Protein AF-A0A6C0KTU3-F1 (afdb_monomer_lite)

Secondary structure (DSSP, 8-state):
---TTHHHHHHHHHHHHHHHHHHHHHHHHHHHTTSTTHHHIIIIIHHHHHHHHHHHHHHHHHHHHHSS--HHHHHHHHHHHHHHHHHHHHHHHSHHHHHHHHHHHHHHHHSS--EE-SS-----HHHHHH--TTS--EE-HHHHHHH-HHHHHHHHHHHHHHHHHHHHHHHHHHHT--

Sequence (178 aa):
MSNPDSSVDGLYAAFPSAIFIFIIVIALFQVMSSHASFKWVLWIGVPLFGFLAAIAMNIASQYTACGGITFGKAMLGGVPSLLAAWIGLGIASFETCRIPIATVFAPLFIGKTVDVTRNESNMAINSVRNSKACCTPKLILEDIEANVPMVKGLGYGFYLLFAMLFGGLVGTGIAVVC

Foldseek 3Di:
DDDPVLLVLLLVLLQVLLVVLLVVLLVLLVPPVPPPCSVVCQQPVSLVSLLVSLLVSLQVLQCVQVVDGDSVLSSQLSVQLSVLLNVLLVLLVDVVQLQVLLQVCVCVVLVDRAREDQDDDPDQSVNVVPDDPPDRHYDHPVNSCVVPVSSSSNSSSVSSSVSSSVSSSSSSSRSNDD

Structure (mmCIF, N/CA/C/O backbone):
data_AF-A0A6C0KTU3-F1
#
_entry.id   AF-A0A6C0KTU3-F1
#
loop_
_atom_site.group_PDB
_atom_site.id
_atom_site.type_symbol
_atom_site.label_atom_id
_atom_site.label_alt_id
_atom_site.label_comp_id
_atom_site.label_asym_id
_atom_site.label_entity_id
_atom_site.label_seq_id
_atom_site.pdbx_PDB_ins_code
_atom_site.Cartn_x
_atom_site.Cartn_y
_atom_site.Cartn_z
_atom_site.occupancy
_atom_site.B_iso_or_equiv
_atom_site.auth_seq_id
_atom_site.auth_comp_id
_atom_site.auth_asym_id
_atom_site.auth_atom_id
_atom_site.pdbx_PDB_model_num
ATOM 1 N N . MET A 1 1 ? 18.630 -12.003 -18.162 1.00 35.88 1 MET A N 1
ATOM 2 C CA . MET A 1 1 ? 18.921 -12.369 -16.760 1.00 35.88 1 MET A CA 1
ATOM 3 C C . MET A 1 1 ? 18.909 -11.078 -15.962 1.00 35.88 1 MET A C 1
ATOM 5 O O . MET A 1 1 ? 19.668 -10.185 -16.306 1.00 35.88 1 MET A O 1
ATOM 9 N N . SER A 1 2 ? 17.985 -10.923 -15.014 1.00 40.66 2 SER A N 1
ATOM 10 C CA . SER A 1 2 ? 17.897 -9.744 -14.142 1.00 40.66 2 SER A CA 1
ATOM 11 C C . SER A 1 2 ? 19.143 -9.675 -13.259 1.00 40.66 2 SER A C 1
ATOM 13 O O . SER A 1 2 ? 19.441 -10.644 -12.561 1.00 40.66 2 SER A O 1
ATOM 15 N N . ASN A 1 3 ? 19.878 -8.563 -13.317 1.00 45.19 3 ASN A N 1
ATOM 16 C CA . ASN A 1 3 ? 21.041 -8.340 -12.461 1.00 45.19 3 ASN A CA 1
ATOM 17 C C . ASN A 1 3 ? 20.600 -8.414 -10.984 1.00 45.19 3 ASN A C 1
ATOM 19 O O . ASN A 1 3 ? 19.596 -7.781 -10.639 1.00 45.19 3 ASN A O 1
ATOM 23 N N . PRO A 1 4 ? 21.305 -9.158 -10.113 1.00 44.78 4 PRO A N 1
ATOM 24 C CA . PRO A 1 4 ? 20.945 -9.304 -8.699 1.00 44.78 4 PRO A CA 1
ATOM 25 C C . PRO A 1 4 ? 20.944 -7.972 -7.924 1.00 44.78 4 PRO A C 1
ATOM 27 O O . PRO A 1 4 ? 20.301 -7.884 -6.883 1.00 44.78 4 PRO A O 1
ATOM 30 N N . ASP A 1 5 ? 21.556 -6.917 -8.468 1.00 49.72 5 ASP A N 1
ATOM 31 C CA . ASP A 1 5 ? 21.556 -5.567 -7.884 1.00 49.72 5 ASP A CA 1
ATOM 32 C C . ASP A 1 5 ? 20.211 -4.824 -8.049 1.00 49.72 5 ASP A C 1
ATOM 34 O O . ASP A 1 5 ? 19.900 -3.900 -7.300 1.00 49.72 5 ASP A O 1
ATOM 38 N N . SER A 1 6 ? 19.344 -5.272 -8.967 1.00 57.62 6 SER A N 1
ATOM 39 C CA . SER A 1 6 ? 18.074 -4.591 -9.281 1.00 57.62 6 SER A CA 1
ATOM 40 C C . SER A 1 6 ? 17.022 -4.640 -8.164 1.00 57.62 6 SER A C 1
ATOM 42 O O . SER A 1 6 ? 16.117 -3.803 -8.133 1.00 57.62 6 SER A O 1
ATOM 44 N N . SER A 1 7 ? 17.116 -5.591 -7.225 1.00 63.66 7 SER A N 1
ATOM 45 C CA . SER A 1 7 ? 16.145 -5.708 -6.128 1.00 63.66 7 SER A CA 1
ATOM 46 C C . SER A 1 7 ? 16.332 -4.639 -5.056 1.00 63.66 7 SER A C 1
ATOM 48 O O . SER A 1 7 ? 15.350 -4.182 -4.474 1.00 63.66 7 SER A O 1
ATOM 50 N N . VAL A 1 8 ? 17.580 -4.236 -4.795 1.00 69.12 8 VAL A N 1
ATOM 51 C CA . VAL A 1 8 ? 17.892 -3.197 -3.804 1.00 69.12 8 VAL A CA 1
ATOM 52 C C . VAL A 1 8 ? 17.478 -1.834 -4.353 1.00 69.12 8 VAL A C 1
ATOM 54 O O . VAL A 1 8 ? 16.760 -1.099 -3.678 1.00 69.12 8 VAL A O 1
ATOM 57 N N . ASP A 1 9 ? 17.808 -1.554 -5.614 1.00 68.12 9 ASP A N 1
ATOM 58 C CA . ASP A 1 9 ? 17.396 -0.327 -6.304 1.00 68.12 9 ASP A CA 1
ATOM 59 C C . ASP A 1 9 ? 15.870 -0.220 -6.431 1.00 68.12 9 ASP A C 1
ATOM 61 O O . ASP A 1 9 ? 15.286 0.838 -6.179 1.00 68.12 9 ASP A O 1
ATOM 65 N N . GLY A 1 10 ? 15.196 -1.333 -6.738 1.00 70.94 10 GLY A N 1
ATOM 66 C CA . GLY A 1 10 ? 13.736 -1.393 -6.766 1.00 70.94 10 GLY A CA 1
ATOM 67 C C . GLY A 1 10 ? 13.098 -1.137 -5.403 1.00 70.94 10 GLY A C 1
ATOM 68 O O . GLY A 1 10 ? 12.063 -0.473 -5.331 1.00 70.94 10 GLY A O 1
ATOM 69 N N . LEU A 1 11 ? 13.726 -1.594 -4.317 1.00 77.62 11 LEU A N 1
ATOM 70 C CA . LEU A 1 11 ? 13.257 -1.320 -2.961 1.00 77.62 11 LEU A CA 1
ATOM 71 C C . LEU A 1 11 ? 13.456 0.155 -2.583 1.00 77.62 11 LEU A C 1
ATOM 73 O O . LEU A 1 11 ? 12.532 0.766 -2.046 1.00 77.62 11 LEU A O 1
ATOM 77 N N . TYR A 1 12 ? 14.609 0.749 -2.911 1.00 78.94 12 TYR A N 1
ATOM 78 C CA . TYR A 1 12 ? 14.868 2.178 -2.692 1.00 78.94 12 TYR A CA 1
ATOM 79 C C . TYR A 1 12 ? 13.914 3.077 -3.482 1.00 78.94 12 TYR A C 1
ATOM 81 O O . TYR A 1 12 ? 13.506 4.122 -2.975 1.00 78.94 12 TYR A O 1
ATOM 89 N N . ALA A 1 13 ? 13.514 2.668 -4.686 1.00 74.56 13 ALA A N 1
ATOM 90 C CA . ALA A 1 13 ? 12.516 3.385 -5.471 1.00 74.56 13 ALA A CA 1
ATOM 91 C C . ALA A 1 13 ? 11.089 3.193 -4.916 1.00 74.56 13 ALA A C 1
ATOM 93 O O . ALA A 1 13 ? 10.313 4.143 -4.825 1.00 74.56 13 ALA A O 1
ATOM 94 N N . ALA A 1 14 ? 10.721 1.982 -4.496 1.00 81.38 14 ALA A N 1
ATOM 95 C CA . ALA A 1 14 ? 9.366 1.705 -4.019 1.00 81.38 14 ALA A CA 1
ATOM 96 C C . ALA A 1 14 ? 9.094 2.277 -2.615 1.00 81.38 14 ALA A C 1
ATOM 98 O O . ALA A 1 14 ? 7.982 2.737 -2.337 1.00 81.38 14 ALA A O 1
ATOM 99 N N . PHE A 1 15 ? 10.093 2.284 -1.732 1.00 87.88 15 PHE A N 1
ATOM 100 C CA . PHE A 1 15 ? 9.917 2.597 -0.313 1.00 87.88 15 PHE A CA 1
ATOM 101 C C . PHE A 1 15 ? 9.403 4.015 -0.015 1.00 87.88 15 PHE A C 1
ATOM 103 O O . PHE A 1 15 ? 8.411 4.125 0.713 1.00 87.88 15 PHE A O 1
ATOM 110 N N . PRO A 1 16 ? 9.955 5.098 -0.599 1.00 85.25 16 PRO A N 1
ATOM 111 C CA . PRO A 1 16 ? 9.426 6.446 -0.399 1.00 85.25 16 PRO A CA 1
ATOM 112 C C . PRO A 1 16 ? 7.966 6.572 -0.838 1.00 85.25 16 PRO A C 1
ATOM 114 O O . PRO A 1 16 ? 7.158 7.175 -0.133 1.00 85.25 16 PRO A O 1
ATOM 117 N N . SER A 1 17 ? 7.607 5.954 -1.971 1.00 84.56 17 SER A N 1
ATOM 118 C CA . SER A 1 17 ? 6.230 5.976 -2.473 1.00 84.56 17 SER A CA 1
ATOM 119 C C . SER A 1 17 ? 5.275 5.254 -1.519 1.00 84.56 17 SER A C 1
ATOM 121 O O . SER A 1 17 ? 4.215 5.782 -1.188 1.00 84.56 17 SER A O 1
ATOM 123 N N . ALA A 1 18 ? 5.679 4.095 -0.996 1.00 89.88 18 ALA A N 1
ATOM 124 C CA . ALA A 1 18 ? 4.876 3.316 -0.067 1.00 89.88 18 ALA A CA 1
ATOM 125 C C . ALA A 1 18 ? 4.679 4.059 1.267 1.00 89.88 18 ALA A C 1
ATOM 127 O O . ALA A 1 18 ? 3.555 4.114 1.771 1.00 89.88 18 ALA A O 1
ATOM 128 N N . ILE A 1 19 ? 5.730 4.687 1.812 1.00 91.88 19 ILE A N 1
ATOM 129 C CA . ILE A 1 19 ? 5.628 5.523 3.022 1.00 91.88 19 ILE A CA 1
ATOM 130 C C . ILE A 1 19 ? 4.702 6.714 2.794 1.00 91.88 19 ILE A C 1
ATOM 132 O O . ILE A 1 19 ? 3.879 7.036 3.651 1.00 91.88 19 ILE A O 1
ATOM 136 N N . PHE A 1 20 ? 4.818 7.380 1.651 1.00 89.25 20 PHE A N 1
ATOM 137 C CA . PHE A 1 20 ? 3.982 8.534 1.357 1.00 89.25 20 PHE A CA 1
ATOM 138 C C . PHE A 1 20 ? 2.495 8.153 1.309 1.00 89.25 20 PHE A C 1
ATOM 140 O O . PHE A 1 20 ? 1.665 8.813 1.937 1.00 89.25 20 PHE A O 1
ATOM 147 N N . ILE A 1 21 ? 2.165 7.030 0.661 1.00 90.31 21 ILE A N 1
ATOM 148 C CA . ILE A 1 21 ? 0.807 6.468 0.663 1.00 90.31 21 ILE A CA 1
ATOM 149 C C . ILE A 1 21 ? 0.357 6.090 2.078 1.00 90.31 21 ILE A C 1
ATOM 151 O O . ILE A 1 21 ? -0.768 6.410 2.459 1.00 90.31 21 ILE A O 1
ATOM 155 N N . PHE A 1 22 ? 1.223 5.462 2.876 1.00 93.00 22 PHE A N 1
ATOM 156 C CA . PHE A 1 22 ? 0.938 5.118 4.272 1.00 93.00 22 PHE A CA 1
ATOM 157 C C . PHE A 1 22 ? 0.518 6.348 5.092 1.00 93.00 22 PHE A C 1
ATOM 159 O O . PHE A 1 22 ? -0.515 6.323 5.764 1.00 93.00 22 PHE A O 1
ATOM 166 N N . ILE A 1 23 ? 1.270 7.447 4.985 1.00 91.69 23 ILE A N 1
ATOM 167 C CA . ILE A 1 23 ? 0.970 8.705 5.684 1.00 91.69 23 ILE A CA 1
ATOM 168 C C . ILE A 1 23 ? -0.364 9.293 5.205 1.00 91.69 23 ILE A C 1
ATOM 170 O O . ILE A 1 23 ? -1.190 9.688 6.031 1.00 91.69 23 ILE A O 1
ATOM 174 N N . ILE A 1 24 ? -0.607 9.313 3.889 1.00 90.62 24 ILE A N 1
ATOM 175 C CA . ILE A 1 24 ? -1.864 9.816 3.312 1.00 90.62 24 ILE A CA 1
ATOM 176 C C . ILE A 1 24 ? -3.063 9.027 3.837 1.00 90.62 24 ILE A C 1
ATOM 178 O O . ILE A 1 24 ? -4.074 9.623 4.201 1.00 90.62 24 ILE A O 1
ATOM 182 N N . VAL A 1 25 ? -2.963 7.700 3.912 1.00 91.81 25 VAL A N 1
ATOM 183 C CA . VAL A 1 25 ? -4.052 6.850 4.410 1.00 91.81 25 VAL A CA 1
ATOM 184 C C . VAL A 1 25 ? -4.363 7.166 5.869 1.00 91.81 25 VAL A C 1
ATOM 186 O O . VAL A 1 25 ? -5.530 7.346 6.213 1.00 91.81 25 VAL A O 1
ATOM 189 N N . ILE A 1 26 ? -3.350 7.314 6.724 1.00 90.25 26 ILE A N 1
ATOM 190 C CA . ILE A 1 26 ? -3.567 7.686 8.130 1.00 90.25 26 ILE A CA 1
ATOM 191 C C . ILE A 1 26 ? -4.253 9.054 8.232 1.00 90.25 26 ILE A C 1
ATOM 193 O O . ILE A 1 26 ? -5.242 9.192 8.957 1.00 90.25 26 ILE A O 1
ATOM 197 N N . ALA A 1 27 ? -3.783 10.043 7.467 1.00 90.00 27 ALA A N 1
ATOM 198 C CA . ALA A 1 27 ? -4.379 11.378 7.437 1.00 90.00 27 ALA A CA 1
ATOM 199 C C . ALA A 1 27 ? -5.834 11.353 6.929 1.00 90.00 27 ALA A C 1
ATOM 201 O O . ALA A 1 27 ? -6.704 12.0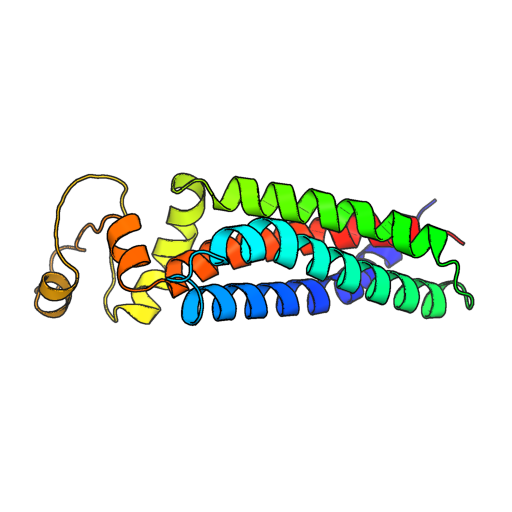15 7.498 1.00 90.00 27 ALA A O 1
ATOM 202 N N . LEU A 1 28 ? -6.132 10.539 5.911 1.00 90.88 28 LEU A N 1
ATOM 203 C CA . LEU A 1 28 ? -7.491 10.346 5.396 1.00 90.88 28 LEU A CA 1
ATOM 204 C C . LEU A 1 28 ? -8.429 9.796 6.474 1.00 90.88 28 LEU A C 1
ATOM 206 O O . LEU A 1 28 ? -9.546 10.290 6.619 1.00 90.88 28 LEU A O 1
ATOM 210 N N . PHE A 1 29 ? -7.986 8.808 7.252 1.00 90.06 29 PHE A N 1
ATOM 211 C CA . PHE A 1 29 ? -8.785 8.261 8.351 1.00 90.06 29 PHE A CA 1
ATOM 212 C C . PHE A 1 29 ? -8.974 9.260 9.504 1.00 90.06 29 PHE A C 1
ATOM 214 O O . PHE A 1 29 ? -10.030 9.259 10.139 1.00 90.06 29 PHE A O 1
ATOM 221 N N . GLN A 1 30 ? -8.004 10.144 9.749 1.00 86.50 30 GLN A N 1
ATOM 222 C CA . GLN A 1 30 ? -8.128 11.204 10.752 1.00 86.50 30 GLN A CA 1
ATOM 223 C C . GLN A 1 30 ? -9.145 12.283 10.350 1.00 86.50 30 GLN A C 1
ATOM 225 O O . GLN A 1 30 ? -9.900 12.745 11.201 1.00 86.50 30 GLN A O 1
ATOM 230 N N . VAL A 1 31 ? -9.152 12.704 9.082 1.00 85.88 31 VAL A N 1
ATOM 231 C CA . VAL A 1 31 ? -9.902 13.895 8.642 1.00 85.88 31 VAL A CA 1
ATOM 232 C C . VAL A 1 31 ? -11.241 13.547 7.994 1.00 85.88 31 VAL A C 1
ATOM 234 O O . VAL A 1 31 ? -12.211 14.279 8.160 1.00 85.88 31 VAL A O 1
ATOM 237 N N . MET A 1 32 ? -11.313 12.447 7.241 1.00 81.38 32 MET A N 1
ATOM 238 C CA . MET A 1 32 ? -12.427 12.187 6.323 1.00 81.38 32 MET A CA 1
ATOM 239 C C . MET A 1 32 ? -13.267 10.959 6.674 1.00 81.38 32 MET A C 1
ATOM 241 O O . MET A 1 32 ? -14.218 10.670 5.952 1.00 81.38 32 MET A O 1
ATOM 245 N N . SER A 1 33 ? -12.968 10.240 7.759 1.00 77.81 33 SER A N 1
ATOM 246 C CA . SER A 1 33 ? -13.635 8.969 8.095 1.00 77.81 33 SER A CA 1
ATOM 247 C C . SER A 1 33 ? -15.160 9.065 8.260 1.00 77.81 33 SER A C 1
ATOM 249 O O . SER A 1 33 ? -15.852 8.071 8.046 1.00 77.81 33 SER A O 1
ATOM 251 N N . SER A 1 34 ? -15.700 10.247 8.571 1.00 80.44 34 SER A N 1
ATOM 252 C CA . SER A 1 34 ? -17.140 10.506 8.716 1.00 80.44 34 SER A CA 1
ATOM 253 C C . SER A 1 34 ? -17.857 10.905 7.415 1.00 80.44 34 SER A C 1
ATOM 255 O O . SER A 1 34 ? -19.087 10.960 7.385 1.00 80.44 34 SER A O 1
ATOM 257 N N . HIS A 1 35 ? -17.131 11.182 6.326 1.00 83.94 35 HIS A N 1
ATOM 258 C CA . HIS A 1 35 ? -17.723 11.660 5.075 1.00 83.94 35 HIS A CA 1
ATOM 259 C C . HIS A 1 35 ? -18.230 10.512 4.191 1.00 83.94 35 HIS A C 1
ATOM 261 O O . HIS A 1 35 ? -17.575 9.484 4.027 1.00 83.94 35 HIS A O 1
ATOM 267 N N . ALA A 1 36 ? -19.359 10.722 3.507 1.00 84.69 36 ALA A N 1
ATOM 268 C CA . ALA A 1 36 ? -19.929 9.735 2.581 1.00 84.69 36 ALA A CA 1
ATOM 269 C C . ALA A 1 36 ? -18.980 9.364 1.419 1.00 84.69 36 ALA A C 1
ATOM 271 O O . ALA A 1 36 ? -18.998 8.236 0.927 1.00 84.69 36 ALA A O 1
ATOM 272 N N . SER A 1 37 ? -18.114 10.294 1.004 1.00 87.56 37 SER A N 1
ATOM 273 C CA . SER A 1 37 ? -17.118 10.090 -0.055 1.00 87.56 37 SER A CA 1
ATOM 274 C C . SER A 1 37 ? -15.912 9.253 0.381 1.00 87.56 37 SER A C 1
ATOM 276 O O . SER A 1 37 ? -15.166 8.784 -0.478 1.00 87.56 37 SER A O 1
ATOM 278 N N . PHE A 1 38 ? -15.730 9.012 1.683 1.00 89.31 38 PHE A N 1
ATOM 279 C CA . PHE A 1 38 ? -14.553 8.336 2.227 1.00 89.31 38 PHE A CA 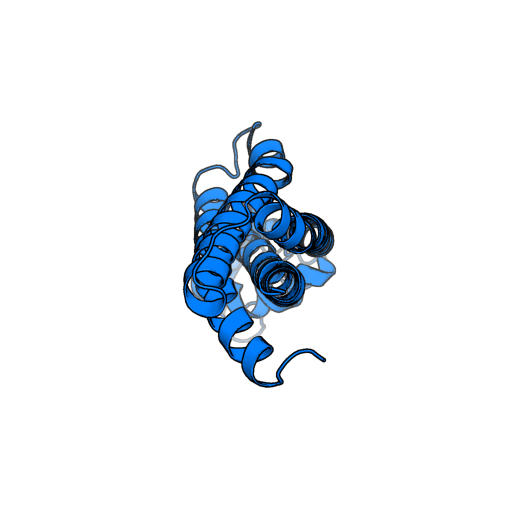1
ATOM 280 C C . PHE A 1 38 ? -14.297 6.972 1.584 1.00 89.31 38 PHE A C 1
ATOM 282 O O . PHE A 1 38 ? -13.174 6.669 1.192 1.00 89.31 38 PHE A O 1
ATOM 289 N N . LYS A 1 39 ? -15.353 6.168 1.405 1.00 89.56 39 LYS A N 1
ATOM 290 C CA . LYS A 1 39 ? -15.241 4.834 0.796 1.00 89.56 39 LYS A CA 1
ATOM 291 C C . LYS A 1 39 ? -14.703 4.910 -0.633 1.00 89.56 39 LYS A C 1
ATOM 293 O O . LYS A 1 39 ? -13.821 4.137 -0.986 1.00 89.56 39 LYS A O 1
ATOM 298 N N . TRP A 1 40 ? -15.190 5.854 -1.434 1.00 91.56 40 TRP A N 1
ATOM 299 C CA . TRP A 1 40 ? -14.727 6.034 -2.811 1.00 91.56 40 TRP A CA 1
ATOM 300 C C . TRP A 1 40 ? -13.278 6.515 -2.866 1.00 91.56 40 TRP A C 1
ATOM 302 O O . TRP A 1 40 ? -12.484 5.991 -3.646 1.00 91.56 40 TRP A O 1
ATOM 312 N N . VAL A 1 41 ? -12.911 7.463 -2.002 1.00 92.56 41 VAL A N 1
ATOM 313 C CA . VAL A 1 41 ? -11.530 7.953 -1.908 1.00 92.56 41 VAL A CA 1
ATOM 314 C C . VAL A 1 41 ? -10.584 6.828 -1.482 1.00 92.56 41 VAL A C 1
ATOM 316 O O . VAL A 1 41 ? -9.522 6.675 -2.075 1.00 92.56 41 VAL A O 1
ATOM 319 N N . LEU A 1 42 ? -10.981 5.998 -0.516 1.00 93.19 42 LEU A N 1
ATOM 320 C CA . LEU A 1 42 ? -10.165 4.884 -0.038 1.00 93.19 42 LEU A CA 1
ATOM 321 C C . LEU A 1 42 ? -9.995 3.784 -1.096 1.00 93.19 42 LEU A C 1
ATOM 323 O O . LEU A 1 42 ? -8.881 3.321 -1.304 1.00 93.19 42 LEU A O 1
ATOM 327 N N . TRP A 1 43 ? -11.073 3.365 -1.765 1.00 94.31 43 TRP A N 1
ATOM 328 C CA . TRP A 1 43 ? -11.041 2.213 -2.678 1.00 94.31 43 TRP A CA 1
ATOM 329 C C . TRP A 1 43 ? -10.610 2.543 -4.106 1.00 94.31 43 TRP A C 1
ATOM 331 O O . TRP A 1 43 ? -10.079 1.676 -4.791 1.00 94.31 43 TRP A O 1
ATOM 341 N N . ILE A 1 44 ? -10.818 3.778 -4.564 1.00 94.00 44 ILE A N 1
ATOM 342 C CA . ILE A 1 44 ? -10.418 4.210 -5.911 1.00 94.00 44 ILE A CA 1
ATOM 343 C C . ILE A 1 44 ? -9.279 5.216 -5.836 1.00 94.00 44 ILE A C 1
ATOM 345 O O . ILE A 1 44 ? -8.263 5.044 -6.508 1.00 94.00 44 ILE A O 1
ATOM 349 N N . GLY A 1 45 ? -9.433 6.250 -5.008 1.00 93.12 45 GLY A N 1
ATOM 350 C CA . GLY A 1 45 ? -8.464 7.340 -4.916 1.00 93.12 45 GLY A CA 1
ATOM 351 C C . GLY A 1 45 ? -7.082 6.860 -4.482 1.00 93.12 45 GLY A C 1
ATOM 352 O O . GLY A 1 45 ? -6.101 7.147 -5.164 1.00 93.12 45 GLY A O 1
ATOM 353 N N . VAL A 1 46 ? -6.998 6.088 -3.394 1.00 93.31 46 VAL A N 1
ATOM 354 C CA . VAL A 1 46 ? -5.711 5.616 -2.859 1.00 93.31 46 VAL A CA 1
ATOM 355 C C . VAL A 1 46 ? -4.976 4.695 -3.845 1.00 93.31 46 VAL A C 1
ATOM 357 O O . VAL A 1 46 ? -3.813 4.987 -4.131 1.00 93.31 46 VAL A O 1
ATOM 360 N N . PRO A 1 47 ? -5.593 3.651 -4.439 1.00 94.44 47 PRO A N 1
ATOM 361 C CA . PRO A 1 47 ? -4.898 2.833 -5.431 1.00 94.44 47 PRO A CA 1
ATOM 362 C C . PRO A 1 47 ? -4.494 3.601 -6.687 1.00 94.44 47 PRO A C 1
ATOM 364 O O . PRO A 1 47 ? -3.396 3.391 -7.197 1.00 94.44 47 PRO A O 1
ATOM 367 N N . LEU A 1 48 ? -5.344 4.512 -7.175 1.00 94.50 48 LEU A N 1
ATOM 368 C CA . LEU A 1 48 ? -5.023 5.328 -8.346 1.00 94.50 48 LEU A CA 1
ATOM 369 C C . LEU A 1 48 ? -3.839 6.259 -8.069 1.00 94.50 48 LEU A C 1
ATOM 371 O O . LEU A 1 48 ? -2.937 6.387 -8.893 1.00 94.50 48 LEU A O 1
ATOM 375 N N . PHE A 1 49 ? -3.812 6.881 -6.894 1.00 92.50 49 PHE A N 1
ATOM 376 C CA . PHE A 1 49 ? -2.709 7.742 -6.493 1.00 92.50 49 PHE A CA 1
ATOM 377 C C . PHE A 1 49 ? -1.411 6.944 -6.286 1.00 92.50 49 PHE A C 1
ATOM 379 O O . PHE A 1 49 ? -0.351 7.357 -6.754 1.00 92.50 49 PHE A O 1
ATOM 386 N N . GLY A 1 50 ? -1.501 5.754 -5.683 1.00 90.75 50 GLY A N 1
ATOM 387 C CA . GLY A 1 50 ? -0.382 4.813 -5.585 1.00 90.75 50 GLY A CA 1
ATOM 388 C C . GLY A 1 50 ? 0.153 4.388 -6.954 1.00 90.75 50 GLY A C 1
ATOM 389 O O . GLY A 1 50 ? 1.364 4.360 -7.160 1.00 90.75 50 GLY A O 1
ATOM 390 N N . PHE A 1 51 ? -0.731 4.133 -7.918 1.00 92.44 51 PHE A N 1
ATOM 391 C CA . PHE A 1 51 ? -0.354 3.824 -9.296 1.00 92.44 51 PHE A CA 1
ATOM 392 C C . PHE A 1 51 ? 0.417 4.972 -9.955 1.00 92.44 51 PHE A C 1
ATOM 394 O O . PHE A 1 51 ? 1.485 4.738 -10.517 1.00 92.44 51 PHE A O 1
ATOM 401 N N . LEU A 1 52 ? -0.061 6.214 -9.834 1.00 93.50 52 LEU A N 1
ATOM 402 C CA . LEU A 1 52 ? 0.643 7.386 -10.367 1.00 93.50 52 LEU A CA 1
ATOM 403 C C . LEU A 1 52 ? 2.028 7.567 -9.730 1.00 93.50 52 LEU A C 1
ATOM 405 O O . LEU A 1 52 ? 3.000 7.823 -10.443 1.00 93.50 52 LEU A O 1
ATOM 409 N N . ALA A 1 53 ? 2.133 7.380 -8.412 1.00 91.19 53 ALA A N 1
ATOM 410 C CA . ALA A 1 53 ? 3.414 7.420 -7.714 1.00 91.19 53 ALA A CA 1
ATOM 411 C C . ALA A 1 53 ? 4.365 6.319 -8.218 1.00 91.19 53 ALA A C 1
ATOM 413 O O . ALA A 1 53 ? 5.529 6.596 -8.494 1.00 91.19 53 ALA A O 1
ATOM 414 N N . ALA A 1 54 ? 3.866 5.095 -8.418 1.00 90.19 54 ALA A N 1
ATOM 415 C CA . ALA A 1 54 ? 4.659 3.987 -8.948 1.00 90.19 54 ALA A CA 1
ATOM 416 C C . ALA A 1 54 ? 5.169 4.263 -10.373 1.00 90.19 54 ALA A C 1
ATOM 418 O O . ALA A 1 54 ? 6.332 3.993 -10.665 1.00 90.19 54 ALA A O 1
ATOM 419 N N . ILE A 1 55 ? 4.347 4.858 -11.246 1.00 91.12 55 ILE A N 1
ATOM 420 C CA . ILE A 1 55 ? 4.786 5.272 -12.589 1.00 91.12 55 ILE A CA 1
ATOM 421 C C . ILE A 1 55 ? 5.916 6.296 -12.493 1.00 91.12 55 ILE A C 1
ATOM 423 O O . ILE A 1 55 ? 6.925 6.147 -13.181 1.00 91.12 55 ILE A O 1
ATOM 427 N N . ALA A 1 56 ? 5.764 7.320 -11.650 1.00 90.75 56 ALA A N 1
ATOM 428 C CA . ALA A 1 56 ? 6.784 8.352 -11.484 1.00 90.75 56 ALA A CA 1
ATOM 429 C C . ALA A 1 56 ? 8.123 7.753 -11.022 1.00 90.75 56 ALA A C 1
ATOM 431 O O . ALA A 1 56 ? 9.167 8.081 -11.589 1.00 90.75 56 ALA A O 1
ATOM 432 N N . MET A 1 57 ? 8.089 6.820 -10.064 1.00 87.88 57 MET A N 1
ATOM 433 C CA . MET A 1 57 ? 9.291 6.115 -9.607 1.00 87.88 57 MET A CA 1
ATOM 434 C C . MET A 1 57 ? 9.896 5.246 -10.715 1.00 87.88 57 MET A C 1
ATOM 436 O O . MET A 1 57 ? 11.098 5.312 -10.945 1.00 87.88 57 MET A O 1
ATOM 440 N N . ASN A 1 58 ? 9.078 4.509 -11.470 1.00 88.50 58 ASN A N 1
ATOM 441 C CA . ASN A 1 58 ? 9.552 3.692 -12.588 1.00 88.50 58 ASN A CA 1
ATOM 442 C C . ASN A 1 58 ? 10.200 4.528 -13.704 1.00 88.50 58 ASN A C 1
ATOM 444 O O . ASN A 1 58 ? 11.191 4.096 -14.290 1.00 88.50 58 ASN A O 1
ATOM 448 N N . ILE A 1 59 ? 9.672 5.724 -13.997 1.00 90.06 59 ILE A N 1
ATOM 449 C CA . ILE A 1 59 ? 10.291 6.669 -14.941 1.00 90.06 59 ILE A CA 1
ATOM 450 C C . ILE A 1 59 ? 11.660 7.113 -14.422 1.00 90.06 59 ILE A C 1
ATOM 452 O O . ILE A 1 59 ? 12.630 7.096 -15.180 1.00 90.06 59 ILE A O 1
ATOM 456 N N . ALA A 1 60 ? 11.747 7.485 -13.142 1.00 87.56 60 ALA A N 1
ATOM 457 C CA . ALA A 1 60 ? 13.006 7.891 -12.528 1.00 87.56 60 ALA A CA 1
ATOM 458 C C . ALA A 1 60 ? 14.043 6.757 -12.582 1.00 87.56 60 ALA A C 1
ATOM 460 O O . ALA A 1 60 ? 15.165 6.982 -13.032 1.00 87.56 60 ALA A O 1
ATOM 461 N N . SER A 1 61 ? 13.648 5.531 -12.229 1.00 84.62 61 SER A N 1
ATOM 462 C CA . SER A 1 61 ? 14.514 4.349 -12.289 1.00 84.62 61 SER A CA 1
ATOM 463 C C . SER A 1 61 ? 14.962 4.008 -13.713 1.00 84.62 61 SER A C 1
ATOM 465 O O . SER A 1 61 ? 16.122 3.656 -13.921 1.00 84.62 61 SER A O 1
ATOM 467 N N . GLN A 1 62 ? 14.086 4.139 -14.716 1.00 86.56 62 GLN A N 1
ATOM 468 C CA . GLN A 1 62 ? 14.468 3.961 -16.123 1.00 86.56 62 GLN A CA 1
ATOM 469 C C . GLN A 1 62 ? 15.478 5.011 -16.580 1.00 86.56 62 GLN A C 1
ATOM 471 O O . GLN A 1 62 ? 16.446 4.673 -17.260 1.00 86.56 62 GLN A O 1
ATOM 476 N N . TYR A 1 63 ? 15.276 6.272 -16.196 1.00 86.75 63 TYR A N 1
ATOM 477 C CA . TYR A 1 63 ? 16.190 7.349 -16.556 1.00 86.75 63 TYR A CA 1
ATOM 478 C C . TYR A 1 63 ? 17.592 7.105 -15.983 1.00 86.75 63 TYR A C 1
ATOM 480 O O . TYR A 1 63 ? 18.577 7.251 -16.704 1.00 86.75 63 TYR A O 1
ATOM 488 N N . THR A 1 64 ? 17.688 6.674 -14.722 1.00 85.38 64 THR A N 1
ATOM 489 C CA . THR A 1 64 ? 18.981 6.407 -14.074 1.00 85.38 64 THR A CA 1
ATOM 490 C C . THR A 1 64 ? 19.662 5.138 -14.583 1.00 85.38 64 THR A C 1
ATOM 492 O O . THR A 1 64 ? 20.885 5.114 -14.664 1.00 85.38 64 THR A O 1
ATOM 495 N N . ALA A 1 65 ? 18.903 4.094 -14.930 1.00 83.19 65 ALA A N 1
ATOM 496 C CA . ALA A 1 65 ? 19.464 2.801 -15.330 1.00 83.19 65 ALA A CA 1
ATOM 497 C C . ALA A 1 65 ? 19.702 2.662 -16.846 1.00 83.19 65 ALA A C 1
ATOM 499 O O 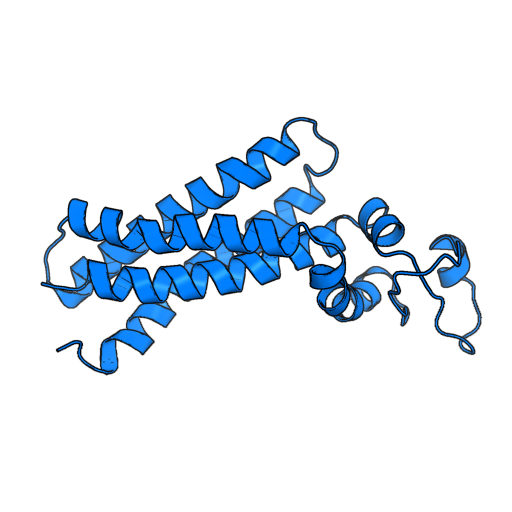. ALA A 1 65 ? 20.725 2.124 -17.258 1.00 83.19 65 ALA A O 1
ATOM 500 N N . CYS A 1 66 ? 18.771 3.137 -17.679 1.00 82.62 66 CYS A N 1
ATOM 501 C CA . CYS A 1 66 ? 18.809 2.969 -19.138 1.00 82.62 66 CYS A CA 1
ATOM 502 C C . CYS A 1 66 ? 19.240 4.239 -19.893 1.00 82.62 66 CYS A C 1
ATOM 504 O O . CYS A 1 66 ? 19.438 4.182 -21.105 1.00 82.62 66 CYS A O 1
ATOM 506 N N . GLY A 1 67 ? 19.324 5.399 -19.228 1.00 83.62 67 GLY A N 1
ATOM 507 C CA . GLY A 1 67 ? 19.634 6.682 -19.877 1.00 83.62 67 GLY A CA 1
ATOM 508 C C . GLY A 1 67 ? 18.538 7.201 -20.822 1.00 83.62 67 GLY A C 1
ATOM 509 O O . GLY A 1 67 ? 18.762 8.155 -21.565 1.00 83.62 67 GLY A O 1
ATOM 510 N N . GLY A 1 68 ? 17.349 6.590 -20.807 1.00 88.06 68 GLY A N 1
ATOM 511 C CA . GLY A 1 68 ? 16.212 6.937 -21.658 1.00 88.06 68 GLY A CA 1
ATOM 512 C C . GLY A 1 68 ? 14.885 6.536 -21.015 1.00 88.06 68 GLY A C 1
ATOM 513 O O . GLY A 1 68 ? 14.850 5.697 -20.119 1.00 88.06 68 GLY A O 1
ATOM 514 N N . ILE A 1 69 ? 13.785 7.151 -21.458 1.00 89.69 69 ILE A N 1
ATOM 515 C CA . ILE A 1 69 ? 12.456 6.960 -20.858 1.00 89.69 69 ILE A CA 1
ATOM 516 C C . ILE A 1 69 ? 11.523 6.319 -21.880 1.00 89.69 69 ILE A C 1
ATOM 518 O O . ILE A 1 69 ? 11.240 6.902 -22.927 1.00 89.69 69 ILE A O 1
ATOM 522 N N . THR A 1 70 ? 10.986 5.144 -21.549 1.00 91.62 70 THR A N 1
ATOM 523 C CA . THR A 1 70 ? 9.891 4.525 -22.305 1.00 91.62 70 THR A CA 1
ATOM 524 C C . THR A 1 70 ? 8.637 4.512 -21.439 1.00 91.62 70 THR A C 1
ATOM 526 O O . THR A 1 70 ? 8.420 3.594 -20.644 1.00 91.62 70 THR A O 1
ATOM 529 N N . PHE A 1 71 ? 7.778 5.521 -21.619 1.00 88.81 71 PHE A N 1
ATOM 530 C CA . PHE A 1 71 ? 6.575 5.711 -20.796 1.00 88.81 71 PHE A CA 1
ATOM 531 C C . PHE A 1 71 ? 5.696 4.452 -20.712 1.00 88.81 71 PHE A C 1
ATOM 533 O O . PHE A 1 71 ? 5.234 4.095 -19.632 1.00 88.81 71 PHE A O 1
ATOM 540 N N . GLY A 1 72 ? 5.530 3.720 -21.821 1.00 90.00 72 GLY A N 1
ATOM 541 C CA . GLY A 1 72 ? 4.740 2.484 -21.847 1.00 90.00 72 GLY A CA 1
ATOM 542 C C . GLY A 1 72 ? 5.268 1.394 -20.907 1.00 90.00 72 GLY A C 1
ATOM 543 O O . GLY A 1 72 ? 4.484 0.773 -20.192 1.00 90.00 72 GLY A O 1
ATOM 544 N N . LYS A 1 73 ? 6.594 1.204 -20.835 1.00 87.44 73 LYS A N 1
ATOM 545 C CA . LYS A 1 73 ? 7.215 0.251 -19.898 1.00 87.44 73 LYS A CA 1
ATOM 546 C C . LYS A 1 73 ? 7.059 0.716 -18.448 1.00 87.44 73 LYS A C 1
ATOM 548 O O . LYS A 1 73 ? 6.801 -0.103 -17.572 1.00 87.44 73 LYS A O 1
ATOM 553 N N . ALA A 1 74 ? 7.162 2.024 -18.196 1.00 88.75 74 ALA A N 1
ATOM 554 C CA . ALA A 1 74 ? 6.998 2.578 -16.852 1.00 88.75 74 ALA A CA 1
ATOM 555 C C . ALA A 1 74 ? 5.553 2.440 -16.345 1.00 88.75 74 ALA A C 1
ATOM 557 O O . ALA A 1 74 ? 5.331 2.084 -15.186 1.00 88.75 74 ALA A O 1
ATOM 558 N N . MET A 1 75 ? 4.577 2.652 -17.235 1.00 92.50 75 MET A N 1
ATOM 559 C CA . MET A 1 75 ? 3.159 2.433 -16.960 1.00 92.50 75 MET A CA 1
ATOM 560 C C . MET A 1 75 ? 2.855 0.956 -16.708 1.00 92.50 75 MET A C 1
ATOM 562 O O . MET A 1 75 ? 2.195 0.634 -15.721 1.00 92.50 75 MET A O 1
ATOM 566 N N . LEU A 1 76 ? 3.381 0.056 -17.546 1.00 92.06 76 LEU A N 1
ATOM 567 C CA . LEU A 1 76 ? 3.233 -1.389 -17.362 1.00 92.06 76 LEU A CA 1
ATOM 568 C C . LEU A 1 76 ? 3.832 -1.851 -16.025 1.00 92.06 76 LEU A C 1
ATOM 570 O O . LEU A 1 76 ? 3.209 -2.635 -15.314 1.00 92.06 76 LEU A O 1
ATOM 574 N N . GLY A 1 77 ? 4.986 -1.301 -15.640 1.00 88.06 77 GLY A N 1
ATOM 575 C CA . GLY 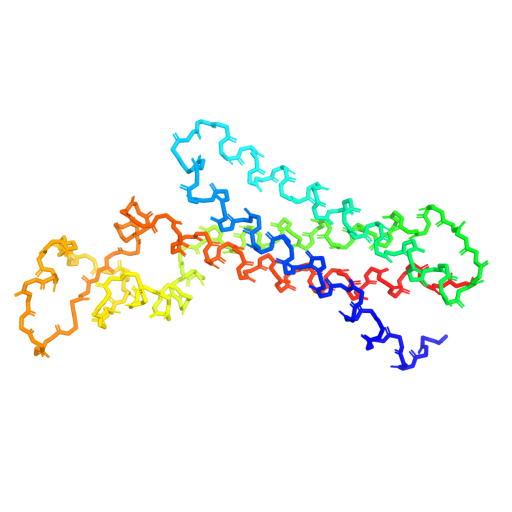A 1 77 ? 5.591 -1.528 -14.328 1.00 88.06 77 GLY A CA 1
ATOM 576 C C . GLY A 1 77 ? 4.778 -0.957 -13.159 1.00 88.06 77 GLY A C 1
ATOM 577 O O . GLY A 1 77 ? 4.951 -1.394 -12.031 1.00 88.06 77 GLY A O 1
ATOM 578 N N . GLY A 1 78 ? 3.871 -0.003 -13.379 1.00 89.88 78 GLY A N 1
ATOM 579 C CA . GLY A 1 78 ? 2.978 0.497 -12.326 1.00 89.88 78 GLY A CA 1
ATOM 580 C C . GLY A 1 78 ? 1.811 -0.450 -12.022 1.00 89.88 78 GLY A C 1
ATOM 581 O O . GLY A 1 78 ? 1.269 -0.431 -10.916 1.00 89.88 78 GLY A O 1
ATOM 582 N N . VAL A 1 79 ? 1.412 -1.290 -12.985 1.00 94.12 79 VAL A N 1
ATOM 583 C CA . VAL A 1 79 ? 0.222 -2.155 -12.878 1.00 94.12 79 VAL A CA 1
ATOM 584 C C . VAL A 1 79 ? 0.298 -3.126 -11.688 1.00 94.12 79 VAL A C 1
ATOM 586 O O . VAL A 1 79 ? -0.694 -3.221 -10.961 1.00 94.12 79 VAL A O 1
ATOM 589 N N . PRO A 1 80 ? 1.433 -3.802 -11.411 1.00 92.62 80 PRO A N 1
ATOM 590 C CA . PRO A 1 80 ? 1.570 -4.632 -10.216 1.00 92.62 80 PRO A CA 1
ATOM 591 C C . PRO A 1 80 ? 1.284 -3.878 -8.910 1.00 92.62 80 PRO A C 1
ATOM 593 O O . PRO A 1 80 ? 0.597 -4.420 -8.048 1.00 92.62 80 PRO A O 1
ATOM 596 N N . SER A 1 81 ? 1.730 -2.624 -8.771 1.00 92.00 81 SER A N 1
ATOM 597 C CA . SER A 1 81 ? 1.446 -1.786 -7.593 1.00 92.00 81 SER A CA 1
ATOM 598 C C . SER A 1 81 ? -0.035 -1.456 -7.452 1.00 92.00 81 SER A C 1
ATOM 600 O O . SER A 1 81 ? -0.566 -1.501 -6.345 1.00 92.00 81 SER A O 1
ATOM 602 N N . LEU A 1 82 ? -0.727 -1.183 -8.563 1.00 94.75 82 LEU A N 1
ATOM 603 C CA . LEU A 1 82 ? -2.170 -0.934 -8.553 1.00 94.75 82 LEU A CA 1
ATOM 604 C C . LEU A 1 82 ? -2.950 -2.167 -8.074 1.00 94.75 82 LEU A C 1
ATOM 606 O O . LEU A 1 82 ? -3.809 -2.058 -7.197 1.00 94.75 82 LEU A O 1
ATOM 610 N N . LEU A 1 83 ? -2.632 -3.341 -8.626 1.00 95.12 83 LEU A N 1
ATOM 611 C CA . LEU A 1 83 ? -3.271 -4.601 -8.241 1.00 95.12 83 LEU A CA 1
ATOM 612 C C . LEU A 1 83 ? -2.956 -4.963 -6.788 1.00 95.12 83 LEU A C 1
ATOM 614 O O . LEU A 1 83 ? -3.858 -5.319 -6.029 1.00 95.12 83 LEU A O 1
ATOM 618 N N . ALA A 1 84 ? -1.694 -4.819 -6.382 1.00 94.50 84 ALA A N 1
ATOM 619 C CA . ALA A 1 84 ? -1.281 -5.064 -5.012 1.00 94.50 84 ALA A CA 1
ATOM 620 C C . ALA A 1 84 ? -2.013 -4.129 -4.041 1.00 94.50 84 ALA A C 1
ATOM 622 O O . ALA A 1 84 ? -2.516 -4.604 -3.027 1.00 94.50 84 ALA A O 1
ATOM 623 N N . ALA A 1 85 ? -2.162 -2.838 -4.358 1.00 94.38 85 ALA A N 1
ATOM 624 C CA . ALA A 1 85 ? -2.891 -1.891 -3.515 1.00 94.38 85 ALA A CA 1
ATOM 625 C C . ALA A 1 85 ? -4.349 -2.318 -3.272 1.00 94.38 85 ALA A C 1
ATOM 627 O O . ALA A 1 85 ? -4.819 -2.271 -2.135 1.00 94.38 85 ALA A O 1
ATOM 628 N N . TRP A 1 86 ? -5.050 -2.794 -4.307 1.00 96.06 86 TRP A N 1
ATOM 629 C CA . TRP A 1 86 ? -6.410 -3.333 -4.164 1.00 96.06 86 TRP A CA 1
ATOM 630 C C . TRP A 1 86 ? -6.453 -4.579 -3.280 1.00 96.06 86 TRP A C 1
ATOM 632 O O . TRP A 1 86 ? -7.322 -4.688 -2.415 1.00 96.06 86 TRP A O 1
ATOM 642 N N . ILE A 1 87 ? -5.501 -5.498 -3.455 1.00 95.62 87 ILE A N 1
ATOM 643 C CA . ILE A 1 87 ? -5.390 -6.697 -2.614 1.00 95.62 87 ILE A CA 1
ATOM 644 C C . ILE A 1 87 ? -5.099 -6.302 -1.161 1.00 95.62 87 ILE A C 1
ATOM 646 O O . ILE A 1 87 ? -5.749 -6.808 -0.250 1.00 95.62 87 ILE A O 1
ATOM 650 N N . GLY A 1 88 ? -4.178 -5.363 -0.936 1.00 94.38 88 GLY A N 1
ATOM 651 C CA . GLY A 1 88 ? -3.830 -4.849 0.389 1.00 94.38 88 GLY A CA 1
ATOM 652 C C . GLY A 1 88 ? -5.019 -4.195 1.091 1.00 94.38 88 GLY A C 1
ATOM 653 O O . GLY A 1 88 ? -5.285 -4.504 2.251 1.00 94.38 88 GLY A O 1
ATOM 654 N N . LEU A 1 89 ? -5.794 -3.368 0.380 1.00 94.31 89 LEU A N 1
ATOM 655 C CA . LEU A 1 89 ? -7.063 -2.820 0.879 1.00 94.31 89 LEU A CA 1
ATOM 656 C C . LEU A 1 89 ? -8.093 -3.916 1.181 1.00 94.31 89 LEU A C 1
ATOM 658 O O . LEU A 1 89 ? -8.787 -3.846 2.196 1.00 94.31 89 LEU A O 1
ATOM 662 N N . GLY A 1 90 ? -8.171 -4.936 0.325 1.00 93.75 90 GLY A N 1
ATOM 663 C CA . GLY A 1 90 ? -8.990 -6.130 0.524 1.00 93.75 90 GLY A CA 1
ATOM 664 C C . GLY A 1 90 ? -8.658 -6.844 1.827 1.00 93.75 90 GLY A C 1
ATOM 665 O O . GLY A 1 90 ? -9.539 -7.040 2.660 1.00 93.75 90 GLY A O 1
ATOM 666 N N . ILE A 1 91 ? -7.383 -7.159 2.048 1.00 93.12 91 ILE A N 1
ATOM 667 C CA . ILE A 1 91 ? -6.906 -7.806 3.276 1.00 93.12 91 ILE A CA 1
ATOM 668 C C . ILE A 1 91 ? -7.188 -6.914 4.489 1.00 93.12 91 ILE A C 1
ATOM 670 O O . ILE A 1 91 ? -7.733 -7.382 5.488 1.00 93.12 91 ILE A O 1
ATOM 674 N N . ALA A 1 92 ? -6.896 -5.617 4.382 1.00 92.81 92 ALA A N 1
ATOM 675 C CA . ALA A 1 92 ? -7.159 -4.659 5.446 1.00 92.81 92 ALA A CA 1
ATOM 676 C C . ALA A 1 92 ? -8.647 -4.516 5.783 1.00 92.81 92 ALA A C 1
ATOM 678 O O . ALA A 1 92 ? -8.976 -4.118 6.895 1.00 92.81 92 ALA A O 1
ATOM 679 N N . SER A 1 93 ? -9.566 -4.838 4.869 1.00 89.75 93 SER A N 1
ATOM 680 C CA . SER A 1 93 ? -10.999 -4.756 5.159 1.00 89.75 93 SER A CA 1
ATOM 681 C C . SER A 1 93 ? -11.443 -5.754 6.235 1.00 89.75 93 SER A C 1
ATOM 683 O O . SER A 1 93 ? -12.334 -5.442 7.030 1.00 89.75 93 SER A O 1
ATOM 685 N N . PHE A 1 94 ? -10.759 -6.895 6.353 1.00 88.38 94 PHE A N 1
ATOM 686 C CA . PHE A 1 94 ? -11.057 -7.901 7.365 1.00 88.38 94 PHE A CA 1
ATOM 687 C C . PHE A 1 94 ? -10.516 -7.485 8.736 1.00 88.38 94 PHE A C 1
ATOM 689 O O . PHE A 1 94 ? -9.326 -7.227 8.921 1.00 88.38 94 PHE A O 1
ATOM 696 N N . GLU A 1 95 ? -11.390 -7.464 9.739 1.00 82.94 95 GLU A N 1
ATOM 697 C CA . GLU A 1 95 ? -11.022 -7.150 11.126 1.00 82.94 95 GLU A CA 1
ATOM 698 C C . GLU A 1 95 ? -9.963 -8.100 11.678 1.00 82.94 95 GLU A C 1
ATOM 700 O O . GLU A 1 95 ? -9.028 -7.659 12.336 1.00 82.94 95 GLU A O 1
ATOM 705 N N . THR A 1 96 ? -10.054 -9.396 11.364 1.00 83.06 96 THR A N 1
ATOM 706 C CA . THR A 1 96 ? -9.100 -10.410 11.842 1.00 83.06 96 THR A CA 1
ATOM 707 C C . THR A 1 96 ? -7.662 -10.095 11.435 1.00 83.06 96 THR A C 1
ATOM 709 O O . THR A 1 96 ? -6.742 -10.333 12.212 1.00 83.06 96 THR A O 1
ATOM 712 N N . CYS A 1 97 ? -7.472 -9.502 10.256 1.00 86.44 97 CYS A N 1
ATOM 713 C CA . CYS A 1 97 ? -6.169 -9.047 9.783 1.00 86.44 97 CYS A CA 1
ATOM 714 C C . CYS A 1 97 ? -5.718 -7.764 10.502 1.00 86.44 97 CYS A C 1
ATOM 716 O O . CYS A 1 97 ? -4.537 -7.578 10.770 1.00 86.44 97 CYS A O 1
ATOM 718 N N . ARG A 1 98 ? -6.644 -6.883 10.889 1.00 88.19 98 ARG A N 1
ATOM 719 C CA . ARG A 1 98 ? -6.311 -5.630 11.583 1.00 88.19 98 ARG A CA 1
ATOM 720 C C . ARG A 1 98 ? -6.036 -5.793 13.077 1.00 88.19 98 ARG A C 1
ATOM 722 O O . ARG A 1 98 ? -5.306 -4.969 13.621 1.00 88.19 98 ARG A O 1
ATOM 729 N N . ILE A 1 99 ? -6.550 -6.838 13.733 1.00 82.75 99 ILE A N 1
ATOM 730 C CA . ILE A 1 99 ? -6.371 -7.054 15.183 1.00 82.75 99 ILE A CA 1
ATOM 731 C C . ILE A 1 99 ? -4.892 -7.011 15.616 1.00 82.75 99 ILE A C 1
ATOM 733 O O . ILE A 1 99 ? -4.593 -6.230 16.516 1.00 82.75 99 ILE A O 1
ATOM 737 N N . PRO A 1 100 ? -3.945 -7.749 14.995 1.00 84.19 100 PRO A N 1
ATOM 738 C CA . PRO A 1 100 ? -2.538 -7.721 15.408 1.00 84.19 100 PRO A CA 1
ATOM 739 C C . PRO A 1 100 ? -1.883 -6.340 15.292 1.00 84.19 100 PRO A C 1
ATOM 741 O O . PRO A 1 100 ? -0.948 -6.028 16.018 1.00 84.19 100 PRO A O 1
ATOM 744 N N . ILE A 1 101 ? -2.359 -5.508 14.367 1.00 86.25 101 ILE A N 1
ATOM 745 C CA . ILE A 1 101 ? -1.863 -4.141 14.196 1.00 86.25 101 ILE A CA 1
ATOM 746 C C . ILE A 1 101 ? -2.493 -3.258 15.276 1.00 86.25 101 ILE A C 1
ATOM 748 O O . ILE A 1 101 ? -1.801 -2.528 15.983 1.00 86.25 101 ILE A O 1
ATOM 752 N N . ALA A 1 102 ? -3.805 -3.372 15.469 1.00 82.75 102 ALA A N 1
ATOM 753 C CA . ALA A 1 102 ? -4.525 -2.616 16.479 1.00 82.75 102 ALA A CA 1
ATOM 754 C C . ALA A 1 102 ? -4.017 -2.895 17.902 1.00 82.75 102 ALA A C 1
ATOM 756 O O . ALA A 1 102 ? -3.910 -1.953 18.676 1.00 82.75 102 ALA A O 1
ATOM 757 N N . THR A 1 103 ? -3.638 -4.126 18.256 1.00 79.00 103 THR A N 1
ATOM 758 C CA . THR A 1 103 ? -3.066 -4.432 19.583 1.00 79.00 103 THR A CA 1
ATOM 759 C C . THR A 1 103 ? -1.740 -3.715 19.840 1.00 79.00 103 THR A C 1
ATOM 761 O O . THR A 1 103 ? -1.477 -3.308 20.970 1.00 79.00 103 THR A O 1
ATOM 764 N N . VAL A 1 104 ? -0.919 -3.517 18.806 1.00 84.19 104 VAL A N 1
ATOM 765 C CA . VAL A 1 104 ? 0.365 -2.807 18.913 1.00 84.19 104 VAL A CA 1
ATOM 766 C C . VAL A 1 104 ? 0.151 -1.298 19.022 1.00 84.19 104 VAL A C 1
ATOM 768 O O . VAL A 1 104 ? 0.817 -0.632 19.814 1.00 84.19 104 VAL A O 1
ATOM 771 N N . PHE A 1 105 ? -0.787 -0.750 18.247 1.00 82.38 105 PHE A N 1
ATOM 772 C CA . PHE A 1 105 ? -0.957 0.698 18.139 1.00 82.38 105 PHE A CA 1
ATOM 773 C C . PHE A 1 105 ? -2.007 1.289 19.087 1.00 82.38 105 PHE A C 1
ATOM 775 O O . PHE A 1 105 ? -1.867 2.440 19.490 1.00 82.38 105 PHE A O 1
ATOM 782 N N . ALA A 1 106 ? -3.031 0.541 19.502 1.00 76.81 106 ALA A N 1
ATOM 783 C CA . ALA A 1 106 ? -4.075 1.039 20.403 1.00 76.81 106 ALA A CA 1
ATOM 784 C C . ALA A 1 106 ? -3.535 1.577 21.748 1.00 76.81 106 ALA A C 1
ATOM 786 O O . ALA A 1 106 ? -4.006 2.638 22.175 1.00 76.81 106 ALA A O 1
ATOM 787 N N . PRO A 1 107 ? -2.522 0.957 22.396 1.00 75.06 107 PRO A N 1
ATOM 788 C CA . PRO A 1 107 ? -1.944 1.497 23.626 1.00 75.06 107 PRO A CA 1
ATOM 789 C C . PRO A 1 107 ? -1.352 2.905 23.470 1.00 75.06 107 PRO A C 1
ATOM 791 O O . PRO A 1 107 ? -1.409 3.687 24.419 1.00 75.06 107 PRO A O 1
ATOM 794 N N . LEU A 1 108 ? -0.842 3.258 22.281 1.00 77.94 108 LEU A N 1
ATOM 795 C CA . LEU A 1 108 ? -0.257 4.579 22.007 1.00 77.94 108 LEU A CA 1
ATOM 796 C C . LEU A 1 108 ? -1.303 5.699 22.020 1.00 77.94 108 LEU A C 1
ATOM 798 O O . LEU A 1 108 ? -0.987 6.823 22.399 1.00 77.94 108 LEU A O 1
ATOM 802 N N . PHE A 1 109 ? -2.547 5.400 21.639 1.00 74.12 109 PHE A N 1
ATOM 803 C CA . PHE A 1 109 ? -3.624 6.393 21.582 1.00 74.12 109 PHE A CA 1
ATOM 804 C C . PHE A 1 109 ? -4.491 6.408 22.844 1.00 74.12 109 PHE A C 1
ATOM 806 O O . PHE A 1 109 ? -5.026 7.451 23.213 1.00 74.12 109 PHE A O 1
ATOM 813 N N . ILE A 1 110 ? -4.626 5.264 23.523 1.00 68.94 110 ILE A N 1
ATOM 814 C CA . ILE A 1 110 ? -5.479 5.116 24.714 1.00 68.94 110 ILE A CA 1
ATOM 815 C C . ILE A 1 110 ? -4.690 5.377 26.014 1.00 68.94 110 ILE A C 1
ATOM 817 O O . ILE A 1 110 ? -5.279 5.731 27.037 1.00 68.94 110 ILE A O 1
ATOM 821 N N . GLY A 1 111 ? -3.357 5.253 25.992 1.00 60.28 111 GLY A N 1
ATOM 822 C CA . GLY A 1 111 ? -2.488 5.517 27.145 1.00 60.28 111 GLY A CA 1
ATOM 823 C C . GLY A 1 111 ? -2.486 4.415 28.215 1.00 60.28 111 GLY A C 1
ATOM 824 O O . GLY A 1 111 ? -1.959 4.627 29.306 1.00 60.28 111 GLY A O 1
ATOM 825 N N . LYS A 1 112 ? -3.071 3.243 27.928 1.00 60.78 112 LYS A N 1
ATOM 826 C CA . LYS A 1 112 ? -3.027 2.025 28.758 1.00 60.78 112 LYS A CA 1
ATOM 827 C C . LYS A 1 112 ? -2.914 0.784 27.869 1.00 60.78 112 LYS A C 1
ATOM 829 O O . LYS A 1 112 ? -3.370 0.806 26.729 1.00 60.78 112 LYS A O 1
ATOM 834 N N . THR A 1 113 ? -2.336 -0.299 28.393 1.00 57.00 113 THR A N 1
ATOM 835 C CA . THR A 1 113 ? -2.340 -1.605 27.720 1.00 57.00 113 THR A CA 1
ATOM 836 C C . THR A 1 113 ? -3.777 -2.118 27.617 1.00 57.00 113 THR A C 1
ATOM 838 O O . THR A 1 113 ? -4.493 -2.216 28.613 1.00 57.00 113 THR A O 1
ATOM 841 N N . VAL A 1 114 ? -4.215 -2.403 26.394 1.00 60.34 114 VAL A N 1
ATOM 842 C CA . VAL A 1 114 ? -5.562 -2.887 26.076 1.00 60.34 114 VAL A CA 1
ATOM 843 C C . VAL A 1 114 ? -5.440 -4.159 25.261 1.00 60.34 114 VAL A C 1
ATOM 845 O O . VAL A 1 114 ? -4.654 -4.217 24.316 1.00 60.34 114 VAL A O 1
ATOM 848 N N . ASP A 1 115 ? -6.195 -5.182 25.653 1.00 57.25 115 ASP A N 1
ATOM 849 C CA . ASP A 1 115 ? -6.245 -6.442 24.922 1.00 57.25 115 ASP A CA 1
ATOM 850 C C . ASP A 1 115 ? -7.363 -6.333 23.880 1.00 57.25 115 ASP A C 1
ATOM 852 O O . ASP A 1 115 ? -8.552 -6.294 24.212 1.00 57.25 115 ASP A O 1
ATOM 856 N N . VAL A 1 116 ? -6.985 -6.183 22.611 1.00 57.16 116 VAL A N 1
ATOM 857 C CA . VAL A 1 116 ? -7.947 -6.030 21.515 1.00 57.16 116 VAL A CA 1
ATOM 858 C C . VAL A 1 116 ? -8.389 -7.423 21.096 1.00 57.16 116 VAL A C 1
ATOM 860 O O . VAL A 1 116 ? -7.638 -8.172 20.471 1.00 57.16 116 VAL A O 1
ATOM 863 N N . THR A 1 117 ? -9.618 -7.784 21.451 1.00 57.97 117 THR A N 1
ATOM 864 C CA . THR A 1 117 ? -10.171 -9.115 21.187 1.00 57.97 117 THR A CA 1
ATOM 865 C C . THR A 1 117 ? -11.507 -9.005 20.469 1.00 57.97 117 THR A C 1
ATOM 867 O O . THR A 1 117 ? -12.224 -8.015 20.573 1.00 57.97 117 THR A O 1
ATOM 870 N N . ARG A 1 118 ? -11.856 -10.053 19.719 1.00 44.69 118 ARG A N 1
ATOM 871 C CA . ARG A 1 118 ? -13.098 -10.124 18.937 1.00 44.69 118 ARG A CA 1
ATOM 872 C C . ARG A 1 118 ? -14.361 -10.306 19.805 1.00 44.69 118 ARG A C 1
ATOM 874 O O . ARG A 1 118 ? -15.456 -10.243 19.269 1.00 44.69 118 ARG A O 1
ATOM 881 N N . ASN A 1 119 ? -14.228 -10.564 21.113 1.00 44.78 119 ASN A N 1
ATOM 882 C CA . ASN A 1 119 ? -15.312 -11.108 21.943 1.00 44.78 119 ASN A CA 1
ATOM 883 C C . ASN A 1 119 ? -15.872 -10.122 22.993 1.00 44.78 119 ASN A C 1
ATOM 885 O O . ASN A 1 119 ? -15.246 -9.881 24.023 1.00 44.78 119 ASN A O 1
ATOM 889 N N . GLU A 1 120 ? -17.077 -9.621 22.697 1.00 46.62 120 GLU A N 1
ATOM 890 C CA . GLU A 1 120 ? -18.274 -9.327 23.522 1.00 46.62 120 GLU A CA 1
ATOM 891 C C . GLU A 1 120 ? -18.230 -8.706 24.933 1.00 46.62 120 GLU A C 1
ATOM 893 O O . GLU A 1 120 ? -19.298 -8.444 25.489 1.00 46.62 120 GLU A O 1
ATOM 898 N N . SER A 1 121 ? -17.094 -8.382 25.548 1.00 47.31 121 SER A N 1
ATOM 899 C CA . SER A 1 121 ? -17.163 -7.554 26.761 1.00 47.31 121 SER A CA 1
ATOM 900 C C . SER A 1 121 ? -17.255 -6.079 26.378 1.00 47.31 121 SER A C 1
ATOM 902 O O . SER A 1 121 ? -16.241 -5.442 26.107 1.00 47.31 121 SER A O 1
ATOM 904 N N . ASN A 1 122 ? -18.478 -5.541 26.373 1.00 46.50 122 ASN A N 1
ATOM 905 C CA . ASN A 1 122 ? -18.790 -4.116 26.219 1.00 46.50 122 ASN A CA 1
ATOM 906 C C . ASN A 1 122 ? -18.189 -3.285 27.371 1.00 46.50 122 ASN A C 1
ATOM 908 O O . ASN A 1 122 ? -18.899 -2.834 28.270 1.00 46.50 122 ASN A O 1
ATOM 912 N N . MET A 1 123 ? -16.873 -3.086 27.385 1.00 49.16 123 MET A N 1
ATOM 913 C CA . MET A 1 123 ? -16.248 -2.052 28.205 1.00 49.16 123 MET A CA 1
ATOM 914 C C . MET A 1 123 ? -15.986 -0.831 27.336 1.00 49.16 123 MET A C 1
ATOM 916 O O . MET A 1 123 ? -15.052 -0.812 26.544 1.00 49.16 123 MET A O 1
ATOM 920 N N . ALA A 1 124 ? -16.797 0.209 27.531 1.00 51.50 124 ALA A N 1
ATOM 921 C CA . ALA A 1 124 ? -16.574 1.508 26.913 1.00 51.50 124 ALA A CA 1
ATOM 922 C C . ALA A 1 124 ? -15.193 2.067 27.305 1.00 51.50 124 ALA A C 1
ATOM 924 O O . ALA A 1 124 ? -14.785 1.983 28.469 1.00 51.50 124 ALA A O 1
ATOM 925 N N . ILE A 1 125 ? -14.506 2.721 26.366 1.00 53.78 125 ILE A N 1
ATOM 926 C CA . ILE A 1 125 ? -13.165 3.321 26.544 1.00 53.78 125 ILE A CA 1
ATOM 927 C C . ILE A 1 125 ? -13.083 4.236 27.788 1.00 53.78 125 ILE A C 1
ATOM 929 O O . ILE A 1 125 ? -12.065 4.271 28.485 1.00 53.78 125 ILE A O 1
ATOM 933 N N . ASN A 1 126 ? -14.181 4.915 28.140 1.00 51.00 126 ASN A N 1
ATOM 934 C CA . ASN A 1 126 ? -14.276 5.770 29.332 1.00 51.00 126 ASN A CA 1
ATOM 935 C C . ASN A 1 126 ? -14.129 4.998 30.660 1.00 51.00 126 ASN A C 1
ATOM 937 O O . ASN A 1 126 ? -13.635 5.551 31.643 1.00 51.00 126 ASN A O 1
ATOM 941 N N . SER A 1 127 ? -14.501 3.716 30.692 1.00 52.69 127 SER A N 1
ATOM 942 C CA . SER A 1 127 ? -14.317 2.828 31.849 1.00 52.69 127 SER A CA 1
ATOM 943 C C . SER A 1 127 ? -12.850 2.405 32.014 1.00 52.69 127 SER A C 1
ATOM 945 O O . SER A 1 127 ? -12.338 2.333 33.132 1.00 52.69 127 SER A O 1
ATOM 947 N N . VAL A 1 128 ? -12.131 2.226 30.900 1.00 54.28 128 VAL A N 1
ATOM 948 C CA . VAL A 1 128 ? -10.717 1.810 30.878 1.00 54.28 128 VAL A CA 1
ATOM 949 C C . VAL A 1 128 ? -9.787 2.895 31.416 1.00 54.28 128 VAL A C 1
ATOM 951 O O . VAL A 1 128 ? -8.814 2.605 32.119 1.00 54.28 128 VAL A O 1
ATOM 954 N N . ARG A 1 129 ? -10.104 4.171 31.180 1.00 53.78 129 ARG A N 1
ATOM 955 C CA . ARG A 1 129 ? -9.314 5.293 31.714 1.00 53.78 129 ARG A CA 1
ATOM 956 C C . ARG A 1 129 ? -9.298 5.316 33.252 1.00 53.78 129 ARG A C 1
ATOM 958 O O . ARG A 1 129 ? -8.260 5.622 33.835 1.00 53.78 129 ARG A O 1
ATOM 965 N N . ASN A 1 130 ? -10.372 4.843 33.893 1.00 53.66 130 ASN A N 1
ATOM 966 C CA . ASN A 1 130 ? -10.540 4.799 35.353 1.00 53.66 130 ASN A CA 1
ATOM 967 C C . ASN A 1 130 ? -10.307 3.419 36.003 1.00 53.66 130 ASN A C 1
ATOM 969 O O . ASN A 1 130 ? -10.353 3.317 37.229 1.00 53.66 130 ASN A O 1
ATOM 973 N N . SER A 1 131 ? -10.038 2.354 35.239 1.00 52.03 131 SER A N 1
ATOM 974 C CA . SER A 1 131 ? -9.856 1.013 35.813 1.00 52.03 131 SER A CA 1
ATOM 975 C C . SER A 1 131 ? -8.457 0.800 36.421 1.00 52.03 131 SER A C 1
ATOM 977 O O . SER A 1 131 ? -7.440 1.284 35.904 1.00 52.03 131 SER A O 1
ATOM 979 N N . LYS A 1 132 ? -8.419 0.084 37.559 1.00 53.25 132 LYS A N 1
ATOM 980 C CA . LYS A 1 132 ? -7.198 -0.356 38.259 1.00 53.25 132 LYS A CA 1
ATOM 981 C C . LYS A 1 132 ? -6.464 -1.433 37.446 1.00 53.25 132 LYS A C 1
ATOM 983 O O . LYS A 1 132 ? -7.093 -2.265 36.804 1.00 53.25 132 LYS A O 1
ATOM 988 N N . ALA A 1 133 ? -5.135 -1.439 37.545 1.00 52.00 133 ALA A N 1
ATOM 989 C CA . ALA A 1 133 ? -4.169 -2.167 36.710 1.00 52.00 133 ALA A CA 1
ATOM 990 C C . ALA A 1 133 ? -4.188 -3.716 36.764 1.00 52.00 133 ALA A C 1
ATOM 992 O O . ALA A 1 133 ? -3.211 -4.336 36.360 1.00 52.00 133 ALA A O 1
ATOM 993 N N . CYS A 1 134 ? -5.240 -4.363 37.275 1.00 49.53 134 CYS A N 1
ATOM 994 C CA . CYS A 1 134 ? -5.188 -5.805 37.560 1.00 49.53 134 CYS A CA 1
ATOM 995 C C . CYS A 1 134 ? -5.739 -6.710 36.446 1.00 49.53 134 CYS A C 1
ATOM 997 O O . CYS A 1 134 ? -5.500 -7.913 36.486 1.00 49.53 134 CYS A O 1
ATOM 999 N N . CYS A 1 135 ? -6.439 -6.163 35.449 1.00 53.31 135 CYS A N 1
ATOM 1000 C CA . CYS A 1 135 ? -6.950 -6.932 34.314 1.00 53.31 135 CYS A CA 1
ATOM 1001 C C . CYS A 1 135 ? -6.903 -6.061 33.055 1.00 53.31 135 CYS A C 1
ATOM 1003 O O . CYS A 1 135 ? -7.477 -4.970 33.057 1.00 53.31 135 CYS A O 1
ATOM 1005 N N . THR A 1 136 ? -6.244 -6.520 31.988 1.00 53.66 136 THR A N 1
ATOM 1006 C CA . THR A 1 136 ? -6.270 -5.846 30.683 1.00 53.66 136 THR A CA 1
ATOM 1007 C C . THR A 1 136 ? -7.717 -5.842 30.177 1.00 53.66 136 THR A C 1
ATOM 1009 O O . THR A 1 136 ? -8.293 -6.919 30.003 1.00 53.66 136 THR A O 1
ATOM 1012 N N . PRO A 1 137 ? -8.356 -4.676 29.993 1.00 55.12 137 PRO A N 1
ATOM 1013 C CA . PRO A 1 137 ? -9.732 -4.639 29.532 1.00 55.12 137 PRO A CA 1
ATOM 1014 C C . PRO A 1 137 ? -9.787 -5.116 28.083 1.00 55.12 137 PRO A C 1
ATOM 1016 O O . PRO A 1 137 ? -9.002 -4.672 27.242 1.00 55.12 137 PRO A O 1
ATOM 1019 N N . LYS A 1 138 ? -10.715 -6.037 27.820 1.00 54.53 138 LYS A N 1
ATOM 1020 C CA . LYS A 1 138 ? -11.016 -6.538 26.485 1.00 54.53 138 LYS A CA 1
ATOM 1021 C C . LYS A 1 138 ? -11.921 -5.536 25.783 1.00 54.53 138 LYS A C 1
ATOM 1023 O O . LYS A 1 138 ? -13.039 -5.300 26.237 1.00 54.53 138 LYS A O 1
ATOM 1028 N N . LEU A 1 139 ? -11.419 -4.934 24.712 1.00 59.81 139 LEU A N 1
ATOM 1029 C CA . LEU A 1 139 ? -12.159 -3.982 23.886 1.00 59.81 139 LEU A CA 1
ATOM 1030 C C . LEU A 1 139 ? -12.421 -4.576 22.507 1.00 59.81 139 LEU A C 1
ATOM 1032 O O . LEU A 1 139 ? -11.549 -5.222 21.919 1.00 59.81 139 LEU A O 1
ATOM 1036 N N . ILE A 1 140 ? -13.615 -4.296 21.993 1.00 71.88 140 ILE A N 1
ATOM 1037 C CA . ILE A 1 140 ? -14.016 -4.643 20.634 1.00 71.88 140 ILE A CA 1
ATOM 1038 C C . ILE A 1 140 ? -13.285 -3.696 19.677 1.00 71.88 140 ILE A C 1
ATOM 1040 O O . ILE A 1 140 ? -13.305 -2.477 19.863 1.00 71.88 140 ILE A O 1
ATOM 1044 N N . LEU A 1 141 ? -12.635 -4.254 18.651 1.00 71.69 141 LEU A N 1
ATOM 1045 C CA . LEU A 1 141 ? -11.877 -3.478 17.664 1.00 71.69 141 LEU A CA 1
ATOM 1046 C C . LEU A 1 141 ? -12.735 -2.371 17.035 1.00 71.69 141 LEU A C 1
ATOM 1048 O O . LEU A 1 141 ? -12.274 -1.242 16.917 1.00 71.69 141 LEU A O 1
ATOM 1052 N N . GLU A 1 142 ? -13.984 -2.677 16.685 1.00 75.56 142 GLU A N 1
ATOM 1053 C CA . GLU A 1 142 ? -14.911 -1.714 16.084 1.00 75.56 142 GLU A CA 1
ATOM 1054 C C . GLU A 1 142 ? -15.176 -0.499 16.983 1.00 75.56 142 GLU A C 1
ATOM 1056 O O . GLU A 1 142 ? -15.238 0.619 16.479 1.00 75.56 142 GLU A O 1
ATOM 1061 N N . ASP A 1 143 ? -15.268 -0.687 18.304 1.00 72.94 143 ASP A N 1
ATOM 1062 C CA . ASP A 1 143 ? -15.496 0.413 19.250 1.00 72.94 143 ASP A CA 1
ATOM 1063 C C . ASP A 1 143 ? -14.245 1.298 19.383 1.00 72.94 143 ASP A C 1
ATOM 1065 O O . ASP A 1 143 ? -14.329 2.528 19.384 1.00 72.94 143 ASP A O 1
ATOM 1069 N N . ILE A 1 144 ? -13.049 0.696 19.395 1.00 75.94 144 ILE A N 1
ATOM 1070 C CA . ILE A 1 144 ? -11.789 1.456 19.347 1.00 75.94 144 ILE A CA 1
ATOM 1071 C C . ILE A 1 144 ? -11.694 2.247 18.044 1.00 75.94 144 ILE A C 1
ATOM 1073 O O . ILE A 1 144 ? -11.360 3.428 18.068 1.00 75.94 144 ILE A O 1
ATOM 1077 N N . GLU A 1 145 ? -11.982 1.616 16.910 1.00 80.12 145 GLU A N 1
ATOM 1078 C CA . GLU A 1 145 ? -11.881 2.249 15.597 1.00 80.12 145 GLU A CA 1
ATOM 1079 C C . GLU A 1 145 ? -12.940 3.333 15.373 1.00 80.12 145 GLU A C 1
ATOM 1081 O O . GLU A 1 145 ? -12.674 4.293 14.650 1.00 80.12 145 GLU A O 1
ATOM 1086 N N . ALA A 1 146 ? -14.116 3.210 15.992 1.00 78.44 146 ALA A N 1
ATOM 1087 C CA . ALA A 1 146 ? -15.152 4.236 15.959 1.00 78.44 146 ALA A CA 1
ATOM 1088 C C . ALA A 1 146 ? -14.742 5.484 16.756 1.00 78.44 146 ALA A C 1
ATOM 1090 O O . ALA A 1 146 ? -14.958 6.606 16.301 1.00 78.44 146 ALA A O 1
ATOM 1091 N N . ASN A 1 147 ? -14.119 5.298 17.922 1.00 80.19 147 ASN A N 1
ATOM 1092 C CA . ASN A 1 147 ? -13.685 6.404 18.779 1.00 80.19 147 ASN A CA 1
ATOM 1093 C C . ASN A 1 147 ? -12.317 6.984 18.374 1.00 80.19 147 ASN A C 1
ATOM 1095 O O . ASN A 1 147 ? -12.045 8.163 18.600 1.00 80.19 147 ASN A O 1
ATOM 1099 N N . VAL A 1 148 ? -11.447 6.165 17.778 1.00 83.56 148 VAL A N 1
ATOM 1100 C CA . VAL A 1 148 ? -10.089 6.519 17.347 1.00 83.56 148 VAL A CA 1
ATOM 1101 C C . VAL A 1 148 ? -9.858 5.980 15.925 1.00 83.56 148 VAL A C 1
ATOM 1103 O O . VAL A 1 148 ? -9.196 4.952 15.737 1.00 83.56 148 VAL A O 1
ATOM 1106 N N . PRO A 1 149 ? -10.348 6.679 14.881 1.00 84.88 149 PRO A N 1
ATOM 1107 C CA .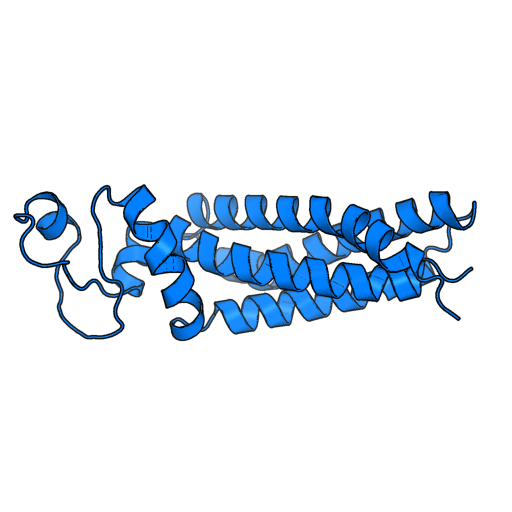 PRO A 1 149 ? -10.281 6.198 13.498 1.00 84.88 149 PRO A CA 1
ATOM 1108 C C . PRO A 1 149 ? -8.845 6.056 12.971 1.00 84.88 149 PRO A C 1
ATOM 1110 O O . PRO A 1 149 ? -8.608 5.325 12.010 1.00 84.88 149 PRO A O 1
ATOM 1113 N N . MET A 1 150 ? -7.862 6.682 13.628 1.00 85.44 150 MET A N 1
ATOM 1114 C CA . MET A 1 150 ? -6.440 6.472 13.340 1.00 85.44 150 MET A CA 1
ATOM 1115 C C . MET A 1 150 ? -5.996 5.016 13.511 1.00 85.44 150 MET A C 1
ATOM 1117 O O . MET A 1 150 ? -5.160 4.562 12.734 1.00 85.44 150 MET A O 1
ATOM 1121 N N . VAL A 1 151 ? -6.549 4.267 14.474 1.00 86.62 151 VAL A N 1
ATOM 1122 C CA . VAL A 1 151 ? -6.186 2.851 14.682 1.00 86.62 151 VAL A CA 1
ATOM 1123 C C . VAL A 1 151 ? -6.574 2.025 13.456 1.00 86.62 151 VAL A C 1
ATOM 1125 O O . VAL A 1 151 ? -5.779 1.228 12.955 1.00 86.62 151 VAL A O 1
ATOM 1128 N N . LYS A 1 152 ? -7.756 2.305 12.896 1.00 88.06 152 LYS A N 1
ATOM 1129 C CA . LYS A 1 152 ? -8.199 1.731 11.626 1.00 88.06 152 LYS A CA 1
ATOM 1130 C C . LYS A 1 152 ? -7.277 2.141 10.482 1.00 88.06 152 LYS A C 1
ATOM 1132 O O . LYS A 1 152 ? -6.818 1.287 9.727 1.00 88.06 152 LYS A O 1
ATOM 1137 N N . GLY A 1 153 ? -6.959 3.433 10.392 1.00 89.88 153 GLY A N 1
ATOM 1138 C CA . GLY A 1 153 ? -6.049 3.975 9.384 1.00 89.88 153 GLY A CA 1
ATOM 1139 C C . GLY A 1 153 ? -4.661 3.340 9.403 1.00 89.88 153 GLY A C 1
ATOM 1140 O O . GLY A 1 153 ? -4.114 3.073 8.340 1.00 89.88 153 GLY A O 1
ATOM 1141 N N . LEU A 1 154 ? -4.126 3.014 10.581 1.00 91.56 154 LEU A N 1
ATOM 1142 C CA . LEU A 1 154 ? -2.857 2.296 10.729 1.00 91.56 154 LEU A CA 1
ATOM 1143 C C . LEU A 1 154 ? -2.937 0.861 10.205 1.00 91.56 154 LEU A C 1
ATOM 1145 O O . LEU A 1 154 ? -2.008 0.413 9.540 1.00 91.56 154 LEU A O 1
ATOM 1149 N N . GLY A 1 155 ? -4.055 0.167 10.434 1.00 92.50 155 GLY A N 1
ATOM 1150 C CA . GLY A 1 155 ? -4.313 -1.148 9.845 1.00 92.50 155 GLY A CA 1
ATOM 1151 C C . GLY A 1 155 ? -4.308 -1.107 8.316 1.00 92.50 155 GLY A C 1
ATOM 1152 O O . GLY A 1 155 ? -3.562 -1.845 7.671 1.00 92.50 155 GLY A O 1
ATOM 1153 N N . TYR A 1 156 ? -5.095 -0.201 7.731 1.00 93.81 156 TYR A N 1
ATOM 1154 C CA . TYR A 1 156 ? -5.153 -0.019 6.276 1.00 93.81 156 TYR A CA 1
ATOM 1155 C C . TYR A 1 156 ? -3.817 0.435 5.689 1.00 93.81 156 TYR A C 1
ATOM 1157 O O . TYR A 1 156 ? -3.369 -0.114 4.683 1.00 93.81 156 TYR A O 1
ATOM 1165 N N . GLY A 1 157 ? -3.170 1.403 6.335 1.00 93.75 157 GLY A N 1
ATOM 1166 C CA . GLY A 1 157 ? -1.866 1.911 5.942 1.00 93.75 157 GLY A CA 1
ATOM 1167 C C . GLY A 1 157 ? -0.826 0.799 5.927 1.00 93.75 157 GLY A C 1
ATOM 1168 O O . GLY A 1 157 ? -0.134 0.643 4.927 1.00 93.75 157 GLY A O 1
ATOM 1169 N N . PHE A 1 158 ? -0.732 0.000 6.992 1.00 94.19 158 PHE A N 1
ATOM 1170 C CA . PHE A 1 158 ? 0.249 -1.079 7.104 1.00 94.19 158 PHE A CA 1
ATOM 1171 C C . PHE A 1 158 ? 0.133 -2.068 5.940 1.00 94.19 158 PHE A C 1
ATOM 1173 O O . PHE A 1 158 ? 1.113 -2.311 5.241 1.00 94.19 158 PHE A O 1
ATOM 1180 N N . TYR A 1 159 ? -1.064 -2.590 5.663 1.00 94.06 159 TYR A N 1
ATOM 1181 C CA . TYR A 1 159 ? -1.243 -3.532 4.553 1.00 94.06 159 TYR A CA 1
ATOM 1182 C C . TYR A 1 159 ? -0.965 -2.901 3.188 1.00 94.06 159 TYR A C 1
ATOM 1184 O O . TYR A 1 159 ? -0.350 -3.542 2.334 1.00 94.06 159 TYR A O 1
ATOM 1192 N N . LEU A 1 160 ? -1.360 -1.642 2.991 1.00 93.88 160 LEU A N 1
ATOM 1193 C CA . LEU A 1 160 ? -1.040 -0.900 1.775 1.00 93.88 160 LEU A CA 1
ATOM 1194 C C . LEU A 1 160 ? 0.461 -0.664 1.604 1.00 93.88 160 LEU A C 1
ATOM 1196 O O . LEU A 1 160 ? 0.952 -0.782 0.487 1.00 93.88 160 LEU A O 1
ATOM 1200 N N . LEU A 1 161 ? 1.192 -0.373 2.680 1.00 94.06 161 LEU A N 1
ATOM 1201 C CA . LEU A 1 161 ? 2.642 -0.188 2.656 1.00 94.06 161 LEU A CA 1
ATOM 1202 C C . LEU A 1 161 ? 3.326 -1.441 2.097 1.00 94.06 161 LEU A C 1
ATOM 1204 O O . LEU A 1 161 ? 4.067 -1.354 1.121 1.00 94.06 161 LEU A O 1
ATOM 1208 N N . PHE A 1 162 ? 3.034 -2.614 2.667 1.00 92.94 162 PHE A N 1
ATOM 1209 C CA . PHE A 1 162 ? 3.621 -3.877 2.206 1.00 92.94 162 PHE A CA 1
ATOM 1210 C C . PHE A 1 162 ? 3.183 -4.242 0.790 1.00 92.94 162 PHE A C 1
ATOM 1212 O O . PHE A 1 162 ? 4.006 -4.685 -0.012 1.00 92.94 162 PHE A O 1
ATOM 1219 N N . ALA A 1 163 ? 1.912 -4.020 0.459 1.00 94.25 163 ALA A N 1
ATOM 1220 C CA . ALA A 1 163 ? 1.407 -4.275 -0.879 1.00 94.25 163 ALA A CA 1
ATOM 1221 C C . ALA A 1 163 ? 2.091 -3.390 -1.934 1.00 94.25 163 ALA A C 1
ATOM 1223 O O . ALA A 1 163 ? 2.520 -3.888 -2.972 1.00 94.25 163 ALA A O 1
ATOM 1224 N N . MET A 1 164 ? 2.252 -2.096 -1.654 1.00 91.31 164 MET A N 1
ATOM 1225 C CA . MET A 1 164 ? 2.925 -1.149 -2.546 1.00 91.31 164 MET A CA 1
ATOM 1226 C C . MET A 1 164 ? 4.421 -1.440 -2.675 1.00 91.31 164 MET A C 1
ATOM 1228 O O . MET A 1 164 ? 4.955 -1.337 -3.775 1.00 91.31 164 MET A O 1
ATOM 1232 N N . LEU A 1 165 ? 5.092 -1.847 -1.593 1.00 92.12 165 LEU A N 1
ATOM 1233 C CA . LEU A 1 165 ? 6.486 -2.297 -1.650 1.00 92.12 165 LEU A CA 1
ATOM 1234 C C . LEU A 1 165 ? 6.643 -3.519 -2.555 1.00 92.12 165 LEU A C 1
ATOM 1236 O O . LEU A 1 165 ? 7.511 -3.537 -3.424 1.00 92.12 165 LEU A O 1
ATOM 1240 N N . PHE A 1 166 ? 5.779 -4.520 -2.377 1.00 91.19 166 PHE A N 1
ATOM 1241 C CA . PHE A 1 166 ? 5.796 -5.731 -3.189 1.00 91.19 166 PHE A CA 1
ATOM 1242 C C . PHE A 1 166 ? 5.505 -5.427 -4.663 1.00 91.19 166 PHE A C 1
ATOM 1244 O O . PHE A 1 166 ? 6.269 -5.819 -5.545 1.00 91.19 166 PHE A O 1
ATOM 1251 N N . GLY A 1 167 ? 4.428 -4.687 -4.934 1.00 89.94 167 GLY A N 1
ATOM 1252 C CA . GLY A 1 167 ? 4.055 -4.295 -6.289 1.00 89.94 167 GLY A CA 1
ATOM 1253 C C . GLY A 1 167 ? 5.116 -3.424 -6.959 1.00 89.94 167 GLY A C 1
ATOM 1254 O O . GLY A 1 167 ? 5.431 -3.649 -8.124 1.00 89.94 167 GLY A O 1
ATOM 1255 N N . GLY A 1 168 ? 5.732 -2.503 -6.215 1.00 87.25 168 GLY A N 1
ATOM 1256 C CA . GLY A 1 168 ? 6.819 -1.659 -6.702 1.00 87.25 168 GLY A CA 1
ATOM 1257 C C . GLY A 1 168 ? 8.067 -2.462 -7.054 1.00 87.25 168 GLY A C 1
ATOM 1258 O O . GLY A 1 168 ? 8.637 -2.252 -8.117 1.00 87.25 168 GLY A O 1
ATOM 1259 N N . LEU A 1 169 ? 8.457 -3.437 -6.229 1.00 88.88 169 LEU A N 1
ATOM 1260 C CA . LEU A 1 169 ? 9.609 -4.299 -6.509 1.00 88.88 169 LEU A CA 1
ATOM 1261 C C . LEU A 1 169 ? 9.408 -5.133 -7.786 1.00 88.88 169 LEU A C 1
ATOM 1263 O O . LEU A 1 169 ? 10.293 -5.182 -8.641 1.00 88.88 169 LEU A O 1
ATOM 1267 N N . VAL A 1 170 ? 8.226 -5.737 -7.952 1.00 87.81 170 VAL A N 1
ATOM 1268 C CA . VAL A 1 170 ? 7.862 -6.458 -9.186 1.00 87.81 170 VAL A CA 1
ATOM 1269 C C . VAL A 1 170 ? 7.806 -5.500 -10.381 1.00 87.81 170 VAL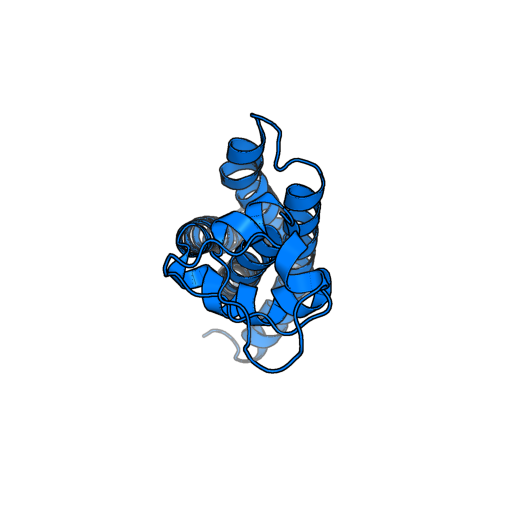 A C 1
ATOM 1271 O O . VAL A 1 170 ? 8.302 -5.811 -11.463 1.00 87.81 170 VAL A O 1
ATOM 1274 N N . GLY A 1 171 ? 7.226 -4.320 -10.175 1.00 85.44 171 GLY A N 1
ATOM 1275 C CA . GLY A 1 171 ? 7.055 -3.277 -11.176 1.00 85.44 171 GLY A CA 1
ATOM 1276 C C . GLY A 1 171 ? 8.363 -2.740 -11.742 1.00 85.44 171 GLY A C 1
ATOM 1277 O O . GLY A 1 171 ? 8.521 -2.669 -12.963 1.00 85.44 171 GLY A O 1
ATOM 1278 N N . THR A 1 172 ? 9.327 -2.439 -10.873 1.00 84.31 172 THR A N 1
ATOM 1279 C CA . THR A 1 172 ? 10.663 -1.974 -11.263 1.00 84.31 172 THR A CA 1
ATOM 1280 C C . THR A 1 172 ? 11.379 -3.015 -12.118 1.00 84.31 172 THR A C 1
ATOM 1282 O O . THR A 1 172 ? 11.987 -2.664 -13.128 1.00 84.31 172 THR A O 1
ATOM 1285 N N . GLY A 1 173 ? 11.243 -4.305 -11.787 1.00 81.88 173 GLY A N 1
ATOM 1286 C CA . GLY A 1 173 ? 11.816 -5.395 -12.582 1.00 81.88 173 GLY A CA 1
ATOM 1287 C C . GLY A 1 173 ? 11.288 -5.454 -14.021 1.00 81.88 173 GLY A C 1
ATOM 1288 O O . GLY A 1 173 ? 12.010 -5.887 -14.912 1.00 81.88 173 GLY A O 1
ATOM 1289 N N . ILE A 1 174 ? 10.061 -4.985 -14.266 1.00 83.69 174 ILE A N 1
ATOM 1290 C CA . ILE A 1 174 ? 9.471 -4.866 -15.610 1.00 83.69 174 ILE A CA 1
ATOM 1291 C C . ILE A 1 174 ? 9.904 -3.551 -16.270 1.00 83.69 174 ILE A C 1
ATOM 1293 O O . ILE A 1 174 ? 10.220 -3.518 -17.460 1.00 83.69 174 ILE A O 1
ATOM 1297 N N . ALA A 1 175 ? 9.908 -2.459 -15.505 1.00 80.88 175 ALA A N 1
ATOM 1298 C CA . ALA A 1 175 ? 10.175 -1.125 -16.020 1.00 80.88 175 ALA A CA 1
ATOM 1299 C C . ALA A 1 175 ? 11.639 -0.927 -16.440 1.00 80.88 175 ALA A C 1
ATOM 1301 O O . ALA A 1 175 ? 11.872 -0.254 -17.439 1.00 80.88 175 ALA A O 1
ATOM 1302 N N . VAL A 1 176 ? 12.603 -1.493 -15.710 1.00 79.12 176 VAL A N 1
ATOM 1303 C CA . VAL A 1 176 ? 14.050 -1.245 -15.886 1.00 79.12 176 VAL A CA 1
ATOM 1304 C C . VAL A 1 176 ? 14.695 -2.178 -16.926 1.00 79.12 176 VAL A C 1
ATOM 1306 O O . VAL A 1 176 ? 15.894 -2.115 -17.178 1.00 79.12 176 VAL A O 1
ATOM 1309 N N . VAL A 1 177 ? 13.909 -3.020 -17.604 1.00 78.56 177 VAL A N 1
ATOM 1310 C CA . VAL A 1 177 ? 14.407 -3.771 -18.764 1.00 78.56 177 VAL A CA 1
ATOM 1311 C C . VAL A 1 177 ? 14.591 -2.809 -19.935 1.00 78.56 177 VAL A C 1
ATOM 1313 O O . VAL A 1 177 ? 13.619 -2.459 -20.617 1.00 78.56 177 VAL A O 1
ATOM 1316 N N . CYS A 1 178 ? 15.836 -2.394 -20.161 1.00 72.44 178 CYS A N 1
ATOM 1317 C CA . CYS A 1 178 ? 16.304 -1.899 -21.447 1.00 72.44 178 CYS A CA 1
ATOM 1318 C C . CYS A 1 178 ? 16.397 -3.119 -22.394 1.00 72.44 178 CYS A C 1
ATOM 1320 O O . CYS A 1 178 ? 15.625 -3.107 -23.375 1.00 72.44 178 CYS A O 1
#

Organism: NCBI:txid1070528

Radius of gyration: 19.5 Å; chains: 1; bounding box: 42×26×61 Å

pLDDT: mean 79.94, std 15.37, range [35.88, 96.06]